Protein AF-A0A6D2HJF3-F1 (afdb_monomer_lite)

Organism: NCBI:txid1685480

Radius of gyration: 21.4 Å; chains: 1; bounding box: 58×25×59 Å

InterPro domains:
  IPR001810 F-box domain [PF00646] (13-53)
  IPR001810 F-box domain [PS50181] (10-56)
  IPR001810 F-box domain [SM00256] (16-56)
  IPR036047 F-box-like domain superfamily [SSF81383] (12-69)

Secondary structure (DSSP, 8-state):
-----------TTTTS-HHHHHHHHHHS-HHHHHHHHHH-HHHHHHHT-HHHHHHHHHHHHHS--EEEEEE--S-----S---EEEEEE-S--

pLDDT: mean 72.22, std 14.91, range [36.28, 89.94]

Foldseek 3Di:
DDPPDDPDDPDCVVVDDPVVLLVVLLLADPVVLVVQLVVDPVSVVSCPDPVSVVSSVVVVVVQDFDWDWDWDPDDDDDDPDGDIDTDGDRVRD

Structure (mmCIF, N/CA/C/O backbone):
data_AF-A0A6D2HJF3-F1
#
_entry.id   AF-A0A6D2HJF3-F1
#
loop_
_atom_site.group_PDB
_atom_site.id
_atom_site.type_symbol
_atom_site.label_atom_id
_atom_site.label_alt_id
_atom_site.label_comp_id
_atom_site.label_asym_id
_atom_site.label_entity_id
_atom_site.label_seq_id
_atom_site.pdbx_PDB_ins_code
_atom_site.Cartn_x
_atom_site.Cartn_y
_atom_site.Cartn_z
_atom_site.occupancy
_atom_site.B_iso_or_equiv
_atom_site.auth_seq_id
_atom_site.auth_comp_id
_atom_site.auth_asym_id
_atom_site.auth_atom_id
_atom_site.pdbx_PDB_model_num
ATOM 1 N N . MET A 1 1 ? -8.146 1.189 34.990 1.00 41.66 1 MET A N 1
ATOM 2 C CA . MET A 1 1 ? -7.895 2.119 33.863 1.00 41.66 1 MET A CA 1
ATOM 3 C C . MET A 1 1 ? -9.051 2.047 32.873 1.00 41.66 1 MET A C 1
ATOM 5 O O . MET A 1 1 ? -9.103 1.138 32.054 1.00 41.66 1 MET A O 1
ATOM 9 N N . LYS A 1 2 ? -10.029 2.952 32.985 1.00 36.28 2 LYS A N 1
ATOM 10 C CA . LYS A 1 2 ? -11.140 3.032 32.031 1.00 36.28 2 LYS A CA 1
ATOM 11 C C . LYS A 1 2 ? -10.680 3.865 30.841 1.00 36.28 2 LYS A C 1
ATOM 13 O O . LYS A 1 2 ? -10.346 5.032 31.012 1.00 36.28 2 LYS A O 1
ATOM 18 N N . ARG A 1 3 ? -10.611 3.262 29.651 1.00 41.97 3 ARG A N 1
ATOM 19 C CA . ARG A 1 3 ? -10.391 4.012 28.409 1.00 41.97 3 ARG A CA 1
ATOM 20 C C . ARG A 1 3 ? -11.646 4.847 28.171 1.00 41.97 3 ARG A C 1
ATOM 22 O O . ARG A 1 3 ? -12.641 4.339 27.666 1.00 41.97 3 ARG A O 1
ATOM 29 N N . LYS A 1 4 ? -11.594 6.091 28.647 1.00 37.00 4 LYS A N 1
ATOM 30 C CA . LYS A 1 4 ? -12.571 7.145 28.392 1.00 37.00 4 LYS A CA 1
ATOM 31 C C . LYS A 1 4 ? -12.680 7.261 26.873 1.00 37.00 4 LYS A C 1
ATOM 33 O O . LYS A 1 4 ? -11.685 7.548 26.210 1.00 37.00 4 LYS A O 1
ATOM 38 N N . GLN A 1 5 ? -13.838 6.887 26.336 1.00 50.41 5 GLN A N 1
ATOM 39 C CA . GLN A 1 5 ? -14.159 7.117 24.934 1.00 50.41 5 GLN A CA 1
ATOM 40 C C . GLN A 1 5 ? -14.115 8.626 24.743 1.00 50.41 5 GLN A C 1
ATOM 42 O O . GLN A 1 5 ? -14.732 9.376 25.492 1.00 50.41 5 GLN A O 1
ATOM 47 N N . GLN A 1 6 ? -13.217 9.041 23.863 1.00 45.81 6 GLN A N 1
ATOM 48 C CA . GLN A 1 6 ? -12.951 10.430 23.577 1.00 45.81 6 GLN A CA 1
ATOM 49 C C . GLN A 1 6 ? -14.020 10.858 22.581 1.00 45.81 6 GLN A C 1
ATOM 51 O O . GLN A 1 6 ? -14.097 10.304 21.485 1.00 45.81 6 GLN A O 1
ATOM 56 N N . ASP A 1 7 ? -14.872 11.780 23.009 1.00 51.41 7 ASP A N 1
ATOM 57 C CA . ASP A 1 7 ? -15.854 12.454 22.175 1.00 51.41 7 ASP A CA 1
ATOM 58 C C . ASP A 1 7 ? -15.106 13.233 21.083 1.00 51.41 7 ASP A C 1
ATOM 60 O O . ASP A 1 7 ? -14.639 14.350 21.291 1.00 51.41 7 ASP A O 1
ATOM 64 N N . THR A 1 8 ? -14.920 12.626 19.916 1.00 46.09 8 THR A N 1
ATOM 65 C CA . THR A 1 8 ? -14.421 13.308 18.719 1.00 46.09 8 THR A CA 1
ATOM 66 C C . THR A 1 8 ? -15.504 13.195 17.673 1.00 46.09 8 THR A C 1
ATOM 68 O O . THR A 1 8 ? -15.699 12.111 17.133 1.00 46.09 8 THR A O 1
ATOM 71 N N . SER A 1 9 ? -16.248 14.291 17.494 1.00 49.97 9 SER A N 1
ATOM 72 C CA . SER A 1 9 ? -17.094 14.602 16.337 1.00 49.97 9 SER A CA 1
ATOM 73 C C . SER A 1 9 ? -17.420 13.397 15.453 1.00 49.97 9 SER A C 1
ATOM 75 O O . SER A 1 9 ? -16.614 13.006 14.610 1.00 49.97 9 SER A O 1
ATOM 77 N N . SER A 1 10 ? -18.629 12.853 15.628 1.00 52.47 10 SER A N 1
ATOM 78 C CA . SER A 1 10 ? -19.309 12.015 14.634 1.00 52.47 10 SER A CA 1
ATOM 79 C C . SER A 1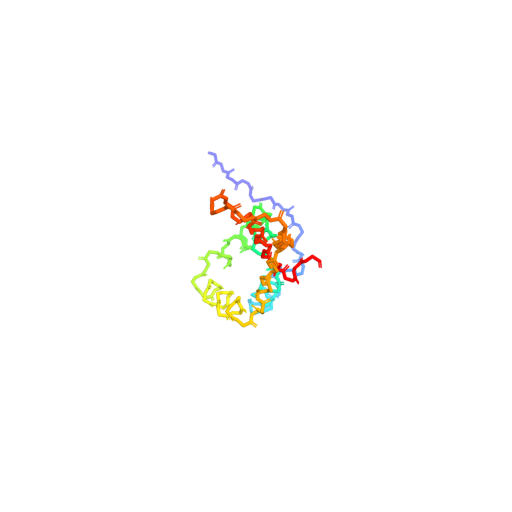 10 ? -19.158 12.686 13.267 1.00 52.47 10 SER A C 1
ATOM 81 O O . SER A 1 10 ? -19.848 13.648 12.931 1.00 52.47 10 SER A O 1
ATOM 83 N N . SER A 1 11 ? -18.124 12.298 12.536 1.00 60.81 11 SER A N 1
ATOM 84 C CA . SER A 1 11 ? -17.683 12.959 11.320 1.00 60.81 11 SER A CA 1
ATOM 85 C C . SER A 1 11 ? -18.058 12.008 10.207 1.00 60.81 11 SER A C 1
ATOM 87 O O . SER A 1 11 ? -17.840 10.805 10.320 1.00 60.81 11 SER A O 1
ATOM 89 N N . LYS A 1 12 ? -18.689 12.548 9.161 1.00 64.81 12 LYS A N 1
ATOM 90 C CA . LYS A 1 12 ? -19.361 11.876 8.026 1.00 64.81 12 LYS A CA 1
ATOM 91 C C . LYS A 1 12 ? -18.713 10.592 7.471 1.00 64.81 12 LYS A C 1
ATOM 93 O O . LYS A 1 12 ? -19.368 9.833 6.760 1.00 64.81 12 LYS A O 1
ATOM 98 N N . LEU A 1 13 ? -17.441 10.353 7.767 1.00 68.00 13 LEU A N 1
ATOM 99 C CA . LEU A 1 13 ? -16.706 9.143 7.438 1.00 68.00 13 LEU A CA 1
ATOM 100 C C . LEU A 1 13 ? -17.253 7.898 8.144 1.00 68.00 13 LEU A C 1
ATOM 102 O O . LEU A 1 13 ? -17.303 6.851 7.509 1.00 68.00 13 LEU A O 1
ATOM 106 N N . ASP A 1 14 ? -17.716 7.976 9.394 1.00 71.31 14 ASP A N 1
ATOM 107 C CA . ASP A 1 14 ? -18.278 6.795 10.070 1.00 71.31 14 ASP A CA 1
ATOM 108 C C . ASP A 1 14 ? -19.603 6.360 9.430 1.00 71.31 14 ASP A C 1
ATOM 110 O O . ASP A 1 14 ? -19.804 5.166 9.203 1.00 71.31 14 ASP A O 1
ATOM 114 N N . SER A 1 15 ? -20.434 7.324 9.016 1.00 80.50 15 SER A N 1
ATOM 115 C CA . SER A 1 15 ? -21.691 7.093 8.289 1.00 80.50 15 SER A CA 1
ATOM 116 C C . SER A 1 15 ? -21.516 6.643 6.837 1.00 80.50 15 SER A C 1
ATOM 118 O O . SER A 1 15 ? -22.495 6.266 6.197 1.00 80.50 15 SER A O 1
ATOM 120 N N . LEU A 1 16 ? -20.299 6.701 6.289 1.00 83.88 16 LEU A N 1
ATOM 121 C CA . LEU A 1 16 ? -20.055 6.265 4.920 1.00 83.88 16 LEU A CA 1
ATOM 122 C C . LEU A 1 16 ? -20.237 4.730 4.817 1.00 83.88 16 LEU A C 1
ATOM 124 O O . LEU A 1 16 ? -19.766 4.000 5.699 1.00 83.88 16 LEU A O 1
ATOM 128 N N . PRO A 1 17 ? -20.876 4.219 3.750 1.00 86.31 17 PRO A N 1
ATOM 129 C CA . PRO A 1 17 ? -20.921 2.793 3.450 1.00 86.31 17 PRO A CA 1
ATOM 130 C C . PRO A 1 17 ? -19.533 2.147 3.461 1.00 86.31 17 PRO A C 1
ATOM 132 O O . PRO A 1 17 ? -18.533 2.777 3.106 1.00 86.31 17 PRO A O 1
ATOM 135 N N . HIS A 1 18 ? -19.476 0.876 3.858 1.00 84.31 18 HIS A N 1
ATOM 136 C CA . HIS A 1 18 ? -18.225 0.119 3.934 1.00 84.31 18 HIS A CA 1
ATOM 137 C C . HIS A 1 18 ? -17.506 0.045 2.579 1.00 84.31 18 HIS A C 1
ATOM 139 O O . HIS A 1 18 ? -16.295 0.248 2.519 1.00 84.31 18 HIS A O 1
ATOM 145 N N . ASP A 1 19 ? -18.261 -0.135 1.498 1.00 85.62 19 ASP A N 1
ATOM 146 C CA . ASP A 1 19 ? -17.724 -0.276 0.141 1.00 85.62 19 ASP A CA 1
ATOM 147 C C . ASP A 1 19 ? -16.997 0.989 -0.323 1.00 85.62 19 ASP A C 1
ATOM 149 O O . ASP A 1 19 ? -15.890 0.929 -0.849 1.00 85.62 19 ASP A O 1
ATOM 153 N N . LEU A 1 20 ? -17.553 2.166 -0.022 1.00 87.19 20 LEU A N 1
ATOM 154 C CA . LEU A 1 20 ? -16.911 3.435 -0.364 1.00 87.19 20 LEU A CA 1
ATOM 155 C C . LEU A 1 20 ? -15.626 3.661 0.442 1.00 87.19 20 LEU A C 1
ATOM 157 O O . LEU A 1 20 ? -14.666 4.232 -0.071 1.00 87.19 20 LEU A O 1
ATOM 161 N N . LYS A 1 21 ? -15.565 3.185 1.692 1.00 87.31 21 LYS A N 1
ATOM 162 C CA . LYS A 1 21 ? -14.327 3.220 2.489 1.00 87.31 21 LYS A CA 1
ATOM 163 C C . LYS A 1 21 ? -13.249 2.335 1.857 1.00 87.31 21 LYS A C 1
ATOM 165 O O . LYS A 1 21 ? -12.092 2.750 1.795 1.00 87.31 21 LYS A O 1
ATOM 170 N N . LEU A 1 22 ? -13.622 1.144 1.385 1.00 86.94 22 LEU A N 1
ATOM 171 C CA . LEU A 1 22 ? -12.718 0.231 0.684 1.00 86.94 22 LEU A CA 1
ATOM 172 C C . LEU A 1 22 ? -12.195 0.849 -0.614 1.00 86.94 22 LEU A C 1
ATOM 174 O O . LEU A 1 22 ? -10.987 0.840 -0.838 1.00 86.94 22 LEU A O 1
ATOM 178 N N . ASP A 1 23 ? -13.068 1.447 -1.421 1.00 85.69 23 ASP A N 1
ATOM 179 C CA . ASP A 1 23 ? -12.692 2.085 -2.685 1.00 85.69 23 ASP A CA 1
ATOM 180 C C . ASP A 1 23 ? -11.741 3.269 -2.500 1.00 85.69 23 ASP A C 1
ATOM 182 O O . ASP A 1 23 ? -10.784 3.421 -3.263 1.00 85.69 23 ASP A O 1
ATOM 186 N N . ILE A 1 24 ? -11.954 4.089 -1.465 1.00 88.31 24 ILE A N 1
ATOM 187 C CA . ILE A 1 24 ? -11.034 5.181 -1.121 1.00 88.31 24 ILE A CA 1
ATOM 188 C C . ILE A 1 24 ? -9.651 4.614 -0.793 1.00 88.31 24 ILE A C 1
ATOM 190 O O . ILE A 1 24 ? -8.653 5.082 -1.337 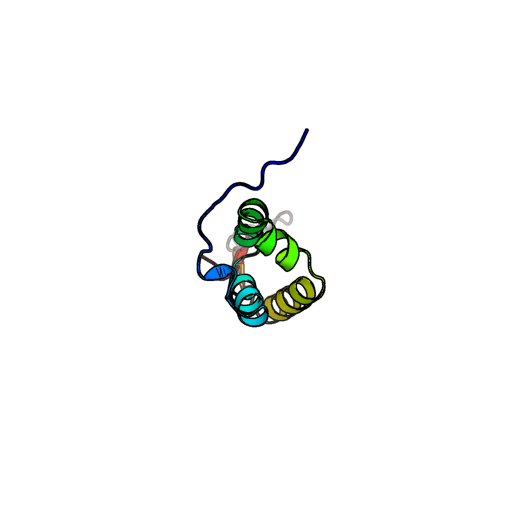1.00 88.31 24 ILE A O 1
ATOM 194 N N . LEU A 1 25 ? -9.579 3.588 0.060 1.00 87.50 25 LEU A N 1
ATOM 195 C CA . LEU A 1 25 ? -8.307 2.967 0.427 1.00 87.50 25 LEU A CA 1
ATOM 196 C C . LEU A 1 25 ? -7.639 2.255 -0.760 1.00 87.50 25 LEU A C 1
ATOM 198 O O . LEU A 1 25 ? -6.425 2.344 -0.907 1.00 87.50 25 LEU A O 1
ATOM 202 N N . ASN A 1 26 ? -8.405 1.597 -1.634 1.00 85.19 26 ASN A N 1
ATOM 203 C CA . ASN A 1 26 ? -7.883 0.891 -2.810 1.00 85.19 26 ASN A CA 1
ATOM 204 C C . ASN A 1 26 ? -7.214 1.837 -3.818 1.00 85.19 26 ASN A C 1
ATOM 206 O O . ASN A 1 26 ? -6.344 1.419 -4.583 1.00 85.19 26 ASN A O 1
ATOM 210 N N . ARG A 1 27 ? -7.597 3.118 -3.834 1.00 83.62 27 ARG A N 1
ATOM 211 C CA . ARG A 1 27 ? -6.985 4.136 -4.698 1.00 83.62 27 ARG A CA 1
ATOM 212 C C . ARG A 1 27 ? -5.651 4.656 -4.171 1.00 83.62 27 ARG A C 1
ATOM 214 O O . ARG A 1 27 ? -4.894 5.219 -4.951 1.00 83.62 27 ARG A O 1
ATOM 221 N N . LEU A 1 28 ? -5.350 4.464 -2.890 1.00 84.44 28 LEU A N 1
ATOM 222 C CA . LEU A 1 28 ? -4.153 5.019 -2.263 1.00 84.44 28 LEU A CA 1
ATOM 223 C C . LEU A 1 28 ? -2.922 4.116 -2.441 1.00 84.44 28 LEU A C 1
ATOM 225 O O . LEU A 1 28 ? -3.059 2.893 -2.438 1.00 84.44 28 LEU A O 1
ATOM 229 N N . PRO A 1 29 ? -1.709 4.698 -2.476 1.00 79.25 29 PRO A N 1
ATOM 230 C CA . PRO A 1 29 ? -0.473 3.933 -2.405 1.00 79.25 29 PRO A CA 1
ATOM 231 C C . PRO A 1 29 ? -0.315 3.157 -1.115 1.00 79.25 29 PRO A C 1
ATOM 233 O O . PRO A 1 29 ? -0.702 3.609 -0.033 1.00 79.25 29 PRO A O 1
ATOM 236 N N . ALA A 1 30 ? 0.380 2.022 -1.217 1.00 81.62 30 ALA A N 1
ATOM 237 C CA . ALA A 1 30 ? 0.736 1.182 -0.074 1.00 81.62 30 ALA A CA 1
ATOM 238 C C . ALA A 1 30 ? 1.463 1.985 1.019 1.00 81.62 30 ALA A C 1
ATOM 240 O O . ALA A 1 30 ? 1.210 1.807 2.214 1.00 81.62 30 ALA A O 1
ATOM 241 N N . LYS A 1 31 ? 2.319 2.932 0.609 1.00 82.00 31 LYS A N 1
ATOM 242 C CA . LYS A 1 31 ? 3.024 3.838 1.520 1.00 82.00 31 LYS A CA 1
ATOM 243 C C . LYS A 1 31 ? 2.048 4.714 2.307 1.00 82.00 31 LYS A C 1
ATOM 245 O O . LYS A 1 31 ? 2.134 4.768 3.532 1.00 82.00 31 LYS A O 1
ATOM 250 N N . SER A 1 32 ? 1.075 5.323 1.636 1.00 85.38 32 SER A N 1
ATOM 251 C CA . SER A 1 32 ? 0.044 6.139 2.283 1.00 85.38 32 SER A CA 1
ATOM 252 C C . SER A 1 32 ? -0.861 5.304 3.186 1.00 85.38 32 SER A C 1
ATOM 254 O O . SER A 1 32 ? -1.120 5.703 4.321 1.00 85.38 32 SER A O 1
ATOM 256 N N . LEU A 1 33 ? -1.273 4.109 2.755 1.00 86.62 33 LEU A N 1
ATOM 257 C CA . LEU A 1 33 ? -2.088 3.185 3.554 1.00 86.62 33 LEU A CA 1
ATOM 258 C C . LEU A 1 33 ? -1.452 2.851 4.908 1.00 86.62 33 LEU A C 1
ATOM 260 O O . LEU A 1 33 ? -2.152 2.771 5.921 1.00 86.62 33 LEU A O 1
ATOM 264 N N . SER A 1 34 ? -0.125 2.719 4.953 1.00 85.25 34 SER A N 1
ATOM 265 C CA . SER A 1 34 ? 0.591 2.478 6.207 1.00 85.25 34 SER A CA 1
ATOM 266 C C . SER A 1 34 ? 0.384 3.599 7.237 1.00 85.25 34 SER A C 1
ATOM 268 O O . SER A 1 34 ? 0.218 3.303 8.422 1.00 85.25 34 SER A O 1
ATOM 270 N N . ASN A 1 35 ? 0.278 4.854 6.783 1.00 88.31 35 ASN A N 1
ATOM 271 C CA . ASN A 1 35 ? -0.019 6.009 7.628 1.00 88.31 35 ASN A CA 1
ATOM 272 C C . ASN A 1 35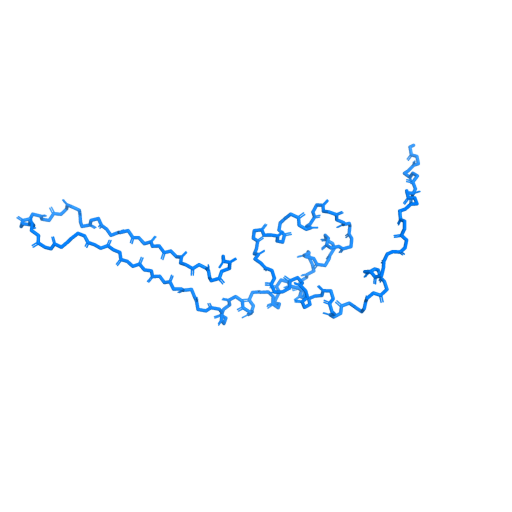 ? -1.491 6.009 8.071 1.00 88.31 35 ASN A C 1
ATOM 274 O O . ASN A 1 35 ? -1.769 6.186 9.256 1.00 88.31 35 ASN A O 1
ATOM 278 N N . PHE A 1 36 ? -2.439 5.722 7.167 1.00 85.06 36 PHE A N 1
ATOM 279 C CA . PHE A 1 36 ? -3.880 5.664 7.486 1.00 85.06 36 PHE A CA 1
ATOM 280 C C . PHE A 1 36 ? -4.222 4.624 8.557 1.00 85.06 36 PHE A C 1
ATOM 282 O O . PHE A 1 36 ? -5.131 4.833 9.366 1.00 85.06 36 PHE A O 1
ATOM 289 N N . ARG A 1 37 ? -3.454 3.533 8.628 1.00 86.94 37 ARG A N 1
ATOM 290 C CA . ARG A 1 37 ? -3.584 2.515 9.678 1.00 86.94 37 ARG A CA 1
ATOM 291 C C . ARG A 1 37 ? -3.380 3.076 11.091 1.00 86.94 37 ARG A C 1
ATOM 293 O O . ARG A 1 37 ? -3.934 2.511 12.035 1.00 86.94 37 ARG A O 1
ATOM 300 N N . CYS A 1 38 ? -2.612 4.153 11.241 1.00 85.88 38 CYS A N 1
ATOM 301 C CA . CYS A 1 38 ? -2.323 4.795 12.525 1.00 85.88 38 CYS A CA 1
ATOM 302 C C . CYS A 1 38 ? -3.286 5.947 12.860 1.00 85.88 38 CYS A C 1
ATOM 304 O O . CYS A 1 38 ? -3.345 6.363 14.012 1.00 85.88 38 CYS A O 1
ATOM 306 N N . VAL A 1 39 ? -4.058 6.444 11.884 1.00 84.06 39 VAL A N 1
ATOM 307 C CA . VAL A 1 39 ? -4.939 7.617 12.050 1.00 84.06 39 VAL A CA 1
ATOM 308 C C . VAL A 1 39 ? -6.270 7.259 12.715 1.00 84.06 39 VAL A C 1
ATOM 310 O O . VAL A 1 39 ? -6.790 8.031 13.513 1.00 84.06 39 VAL A O 1
ATOM 313 N N . SER A 1 40 ? -6.843 6.090 12.412 1.00 83.56 40 SER A N 1
ATOM 314 C CA . SER A 1 40 ? -8.114 5.653 13.006 1.00 83.56 40 SER A CA 1
ATOM 315 C C . SER A 1 40 ? -8.177 4.143 13.177 1.00 83.56 40 SER A C 1
ATOM 317 O O . SER A 1 40 ? -7.706 3.380 12.333 1.00 83.56 40 SER A O 1
ATOM 319 N N . LYS A 1 41 ? -8.857 3.701 14.241 1.00 84.62 41 LYS A N 1
ATOM 320 C CA . LYS A 1 41 ? -9.182 2.285 14.458 1.00 84.62 41 LYS A CA 1
ATOM 321 C C . LYS A 1 41 ? -10.051 1.720 13.336 1.00 84.62 41 LYS A C 1
ATOM 323 O O . LYS A 1 41 ? -9.854 0.562 12.977 1.00 84.62 41 LYS A O 1
ATOM 328 N N . MET A 1 42 ? -10.958 2.522 12.765 1.00 86.38 42 MET A N 1
ATOM 329 C CA . MET A 1 42 ? -11.811 2.085 11.656 1.00 86.38 42 MET A CA 1
ATOM 330 C C . MET A 1 42 ? -10.963 1.764 10.423 1.00 86.38 42 MET A C 1
ATOM 332 O O . MET A 1 42 ? -10.983 0.631 9.950 1.00 86.38 42 MET A O 1
ATOM 336 N N . TRP A 1 43 ? -10.149 2.717 9.959 1.00 88.62 43 TRP A N 1
ATOM 337 C CA . TRP A 1 43 ? -9.239 2.508 8.827 1.00 88.62 43 TRP A CA 1
ATOM 338 C C . TRP A 1 43 ? -8.265 1.357 9.087 1.00 88.62 43 TRP A C 1
ATOM 340 O O . TRP A 1 43 ? -8.078 0.495 8.235 1.00 88.62 43 TRP A O 1
ATOM 350 N N . SER A 1 44 ? -7.719 1.273 10.301 1.00 88.44 44 SER A N 1
ATOM 351 C CA . SER A 1 44 ? -6.854 0.171 10.723 1.00 88.44 44 SER A CA 1
ATOM 352 C C . SER A 1 44 ? -7.524 -1.203 10.627 1.00 88.44 44 SER A C 1
ATOM 354 O O . SER A 1 44 ? -6.854 -2.187 10.313 1.00 88.44 44 SER A O 1
ATOM 356 N N . SER A 1 45 ? -8.825 -1.289 10.914 1.00 89.62 45 SER A N 1
ATOM 357 C CA . SER A 1 45 ? -9.602 -2.525 10.788 1.00 89.62 45 SER A CA 1
ATOM 358 C C . SER A 1 45 ? -9.821 -2.900 9.326 1.00 89.62 45 SER A C 1
ATOM 360 O O . SER A 1 45 ? -9.668 -4.063 8.968 1.00 89.62 45 SER A O 1
ATOM 362 N N . ILE A 1 46 ? -10.141 -1.920 8.478 1.00 89.62 46 ILE A N 1
ATOM 363 C CA . ILE A 1 46 ? -10.405 -2.144 7.052 1.00 89.62 46 ILE A CA 1
ATOM 364 C C . ILE A 1 46 ? -9.125 -2.575 6.330 1.00 89.62 46 ILE A C 1
ATOM 366 O O . ILE A 1 46 ? -9.131 -3.576 5.629 1.00 89.62 46 ILE A O 1
ATOM 370 N N . ILE A 1 47 ? -8.003 -1.894 6.577 1.00 89.31 47 ILE A N 1
ATOM 371 C CA . ILE A 1 47 ? -6.706 -2.199 5.949 1.00 89.31 47 ILE A CA 1
ATOM 372 C C . ILE A 1 47 ? -6.207 -3.607 6.314 1.00 89.31 47 ILE A C 1
ATOM 374 O O . ILE A 1 47 ? -5.494 -4.238 5.540 1.00 89.31 47 ILE A O 1
ATOM 378 N N . ARG A 1 48 ? -6.571 -4.113 7.499 1.00 88.50 48 ARG A N 1
ATOM 379 C CA . ARG A 1 48 ? -6.236 -5.475 7.946 1.00 88.50 48 ARG A CA 1
ATOM 380 C C . ARG A 1 48 ? -7.230 -6.538 7.471 1.00 88.50 48 ARG A C 1
ATOM 382 O O . ARG A 1 48 ? -6.985 -7.718 7.704 1.00 88.50 48 ARG A O 1
ATOM 389 N N . SER A 1 49 ? -8.335 -6.141 6.841 1.00 89.94 49 SER A N 1
ATOM 390 C CA . SER A 1 49 ? -9.341 -7.073 6.340 1.00 89.94 49 SER A CA 1
ATOM 391 C C . SER A 1 49 ? -8.789 -7.885 5.162 1.00 89.94 49 SER A C 1
ATOM 393 O O . SER A 1 49 ? -8.183 -7.302 4.259 1.00 89.94 49 SER A O 1
ATOM 395 N N . PRO A 1 50 ? -9.024 -9.210 5.113 1.00 87.06 50 PRO A N 1
ATOM 396 C CA . PRO A 1 50 ? -8.609 -10.035 3.980 1.00 87.06 50 PRO A CA 1
ATOM 397 C C . PRO A 1 50 ? -9.255 -9.587 2.663 1.00 87.06 50 PRO A C 1
ATOM 399 O O . PRO A 1 50 ? -8.611 -9.663 1.620 1.00 87.06 50 PRO A O 1
ATOM 402 N N . GLU A 1 51 ? -10.483 -9.068 2.711 1.00 87.00 51 GLU A N 1
ATOM 403 C CA . GLU A 1 51 ? -11.191 -8.558 1.531 1.00 87.00 51 GLU A CA 1
ATOM 404 C C . GLU A 1 51 ? -10.464 -7.358 0.917 1.00 87.00 51 GLU A C 1
ATOM 406 O O . GLU A 1 51 ? -10.223 -7.327 -0.289 1.00 87.00 51 GLU A O 1
ATOM 411 N N . PHE A 1 52 ? -10.003 -6.429 1.760 1.00 87.44 52 PHE A N 1
ATOM 412 C CA . PHE A 1 52 ? -9.208 -5.287 1.316 1.00 87.44 52 PHE A CA 1
ATOM 413 C C . PHE A 1 52 ? -7.864 -5.723 0.728 1.00 87.44 52 PHE A C 1
ATOM 415 O O . PHE A 1 52 ? -7.455 -5.245 -0.326 1.00 87.44 52 PHE A O 1
ATOM 422 N N . VAL A 1 53 ? -7.167 -6.653 1.385 1.00 85.62 53 VAL A N 1
ATOM 423 C CA . VAL A 1 53 ? -5.868 -7.146 0.900 1.00 85.62 53 VAL A CA 1
ATOM 424 C C . VAL A 1 53 ? -6.016 -7.815 -0.469 1.00 85.62 53 VAL A C 1
ATOM 426 O O . VAL A 1 53 ? -5.193 -7.579 -1.354 1.00 85.62 53 VAL A O 1
ATOM 429 N N .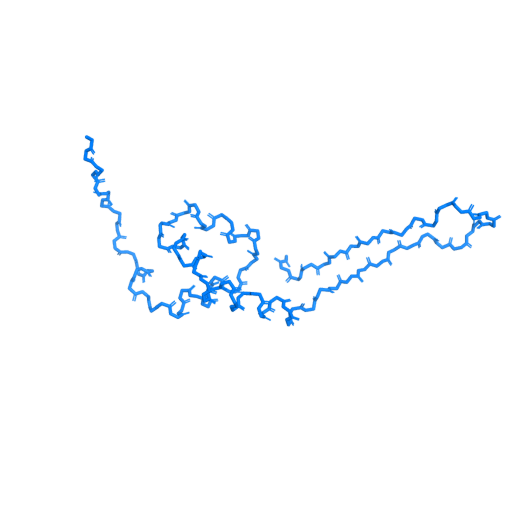 ARG A 1 54 ? -7.081 -8.599 -0.675 1.00 85.88 54 ARG A N 1
ATOM 430 C CA . ARG A 1 54 ? -7.391 -9.228 -1.967 1.00 85.88 54 ARG A CA 1
ATOM 431 C C . ARG A 1 54 ? -7.694 -8.192 -3.046 1.00 85.88 54 ARG A C 1
ATOM 433 O O . ARG A 1 54 ? -7.097 -8.267 -4.119 1.00 85.88 54 ARG A O 1
ATOM 440 N N . SER A 1 55 ? -8.567 -7.220 -2.769 1.00 83.38 55 SER A N 1
ATOM 441 C CA . SER A 1 55 ? -8.911 -6.173 -3.740 1.00 83.38 55 SER A CA 1
ATOM 442 C C . SER A 1 55 ? -7.702 -5.312 -4.096 1.00 83.38 55 SER A C 1
ATOM 444 O O . SER A 1 55 ? -7.444 -5.057 -5.272 1.00 83.38 55 SER A O 1
ATOM 446 N N . PHE A 1 56 ? -6.914 -4.927 -3.092 1.00 83.56 56 PHE A N 1
ATOM 447 C CA . PHE A 1 56 ? -5.723 -4.105 -3.261 1.00 83.56 56 PHE A CA 1
ATOM 448 C C . PHE A 1 56 ? -4.650 -4.829 -4.080 1.00 83.56 56 PHE A C 1
ATOM 450 O O . PHE A 1 56 ? -4.077 -4.258 -5.009 1.00 83.56 56 PHE A O 1
ATOM 457 N N . PHE A 1 57 ? -4.412 -6.112 -3.791 1.00 78.00 57 PHE A N 1
ATOM 458 C CA . PHE A 1 57 ? -3.454 -6.921 -4.540 1.00 78.00 57 PHE A CA 1
ATOM 459 C C . PHE A 1 57 ? -3.912 -7.160 -5.984 1.00 78.00 57 PHE A C 1
ATOM 461 O O . PHE A 1 57 ? -3.123 -6.967 -6.911 1.00 78.00 57 PHE A O 1
ATOM 468 N N . SER A 1 58 ? -5.190 -7.489 -6.196 1.00 78.50 58 SER A N 1
ATOM 469 C CA . SER A 1 58 ? -5.768 -7.633 -7.537 1.00 78.50 58 SER A CA 1
ATOM 470 C C . SER A 1 58 ? -5.597 -6.356 -8.361 1.00 78.50 58 SER A C 1
ATOM 472 O O . SER A 1 58 ? -5.172 -6.417 -9.513 1.00 78.50 58 SER A O 1
ATOM 474 N N . LEU A 1 59 ? -5.855 -5.191 -7.759 1.00 71.06 59 LEU A N 1
ATOM 475 C CA . LEU A 1 59 ? -5.678 -3.907 -8.428 1.00 71.06 59 LEU A CA 1
ATOM 476 C C . LEU A 1 59 ? -4.199 -3.616 -8.716 1.00 71.06 59 LEU A C 1
ATOM 478 O O . LEU A 1 59 ? -3.865 -3.139 -9.799 1.00 71.06 59 LEU A O 1
ATOM 482 N N . SER A 1 60 ? -3.295 -3.948 -7.792 1.00 66.75 60 SER A N 1
ATOM 483 C CA . SER A 1 60 ? -1.850 -3.787 -8.000 1.00 66.75 60 SER A CA 1
ATOM 484 C C . SER A 1 60 ? -1.303 -4.651 -9.139 1.00 66.75 60 SER A C 1
ATOM 486 O O . SER A 1 60 ? -0.370 -4.230 -9.815 1.00 66.75 60 SER A O 1
ATOM 488 N N . SER A 1 61 ? -1.915 -5.811 -9.408 1.00 62.72 61 SER A N 1
ATOM 489 C CA . SER A 1 61 ? -1.566 -6.652 -10.558 1.00 62.72 61 SER A CA 1
ATOM 490 C C . SER A 1 61 ? -1.987 -6.027 -11.890 1.00 62.72 61 SER A C 1
ATOM 492 O O . SER A 1 61 ? -1.361 -6.298 -12.910 1.00 62.72 61 SER A O 1
ATOM 494 N N . THR A 1 62 ? -3.034 -5.197 -11.891 1.00 60.94 62 THR A N 1
ATOM 495 C CA . THR A 1 62 ? -3.490 -4.445 -13.074 1.00 60.94 62 THR A CA 1
ATOM 496 C C . THR A 1 62 ? -2.824 -3.080 -13.231 1.00 60.94 62 THR A C 1
ATOM 498 O O . THR A 1 62 ? -2.973 -2.447 -14.274 1.00 60.94 62 THR A O 1
ATOM 501 N N . ARG A 1 63 ? -2.082 -2.604 -12.223 1.00 64.19 63 ARG A N 1
ATOM 502 C CA . ARG A 1 63 ? -1.320 -1.357 -12.329 1.00 64.19 63 ARG A CA 1
ATOM 503 C C . ARG A 1 63 ? -0.010 -1.642 -13.069 1.00 64.19 63 ARG A C 1
ATOM 505 O O . ARG A 1 63 ? 0.798 -2.425 -12.565 1.00 64.19 63 ARG A O 1
ATOM 512 N N . PRO A 1 64 ? 0.233 -1.035 -14.243 1.00 62.41 64 PRO A N 1
ATOM 513 C CA . PRO A 1 64 ? 1.485 -1.236 -14.956 1.00 62.41 64 PRO A CA 1
ATOM 514 C C . PRO A 1 64 ? 2.631 -0.672 -14.111 1.00 62.41 64 PRO A C 1
ATOM 516 O O . PRO A 1 64 ? 2.751 0.537 -13.928 1.00 62.41 64 PRO A O 1
ATOM 519 N N . ARG A 1 65 ? 3.470 -1.560 -13.570 1.00 66.62 65 ARG A N 1
ATOM 520 C CA . ARG A 1 65 ? 4.756 -1.178 -12.982 1.00 66.62 65 ARG A CA 1
ATOM 521 C C . ARG A 1 65 ? 5.723 -0.978 -14.135 1.00 66.62 65 ARG A C 1
ATOM 523 O O . ARG A 1 65 ? 6.153 -1.952 -14.750 1.00 66.62 65 ARG A O 1
ATOM 530 N N . LEU A 1 66 ? 6.014 0.275 -14.465 1.00 70.25 66 LEU A N 1
ATOM 531 C CA . LEU A 1 66 ? 7.010 0.580 -15.482 1.00 70.25 66 LEU A CA 1
ATOM 532 C C . LEU A 1 66 ? 8.389 0.352 -14.867 1.00 70.25 66 LEU A C 1
ATOM 534 O O . LEU A 1 66 ? 8.753 1.006 -13.893 1.00 70.25 66 LEU A O 1
ATOM 538 N N . ILE A 1 67 ? 9.144 -0.595 -15.420 1.00 73.25 67 ILE A N 1
ATOM 539 C CA . ILE A 1 67 ? 10.550 -0.790 -15.065 1.00 73.25 67 ILE A CA 1
ATOM 540 C C . ILE A 1 67 ? 11.379 -0.070 -16.124 1.00 73.25 67 ILE A C 1
ATOM 542 O O . ILE A 1 67 ? 11.364 -0.452 -17.292 1.00 73.25 67 ILE A O 1
ATOM 546 N N . VAL A 1 68 ? 12.091 0.976 -15.718 1.00 73.06 68 VAL A N 1
ATOM 547 C CA . VAL A 1 68 ? 13.053 1.684 -16.566 1.00 73.06 68 VAL A CA 1
ATOM 548 C C . VAL A 1 68 ? 14.444 1.164 -16.227 1.00 73.06 68 VAL A C 1
ATOM 550 O O . VAL A 1 68 ? 14.873 1.251 -1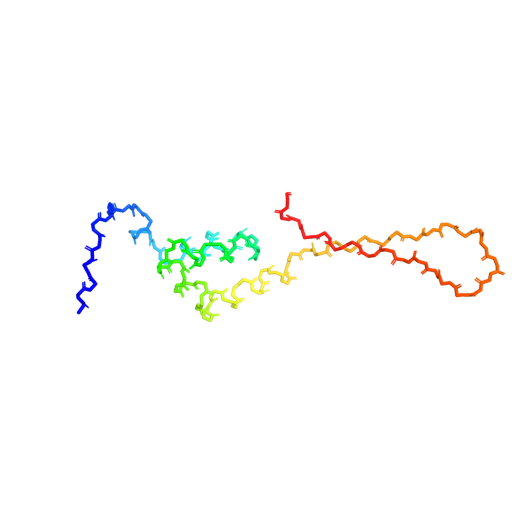5.078 1.00 73.06 68 VAL A O 1
ATOM 553 N N . ALA A 1 69 ? 15.138 0.615 -17.222 1.00 77.56 69 ALA A N 1
ATOM 554 C CA . ALA A 1 69 ? 16.525 0.183 -17.099 1.00 77.56 69 ALA A CA 1
ATOM 555 C C . ALA A 1 69 ? 17.433 1.176 -17.834 1.00 77.56 69 ALA A C 1
ATOM 557 O O . ALA A 1 69 ? 17.286 1.371 -19.040 1.00 77.56 69 ALA A O 1
ATOM 558 N N . LEU A 1 70 ? 18.363 1.805 -17.114 1.00 76.50 70 LEU A N 1
ATOM 559 C CA . LEU A 1 70 ? 19.409 2.642 -17.705 1.00 76.50 70 LEU A CA 1
ATOM 560 C C . LEU A 1 70 ? 20.738 1.890 -17.642 1.00 76.50 70 LEU A C 1
ATOM 562 O O . LEU A 1 70 ? 21.156 1.462 -16.567 1.00 76.50 70 LEU A O 1
ATOM 566 N N . GLY A 1 71 ? 21.384 1.725 -18.797 1.00 74.88 71 GLY A N 1
ATOM 567 C CA . GLY A 1 71 ? 22.711 1.128 -18.924 1.00 74.88 71 GLY A CA 1
ATOM 568 C C . GLY A 1 71 ? 23.672 2.101 -19.597 1.00 74.88 71 GLY A C 1
ATOM 569 O O . GLY A 1 71 ? 23.298 2.798 -20.542 1.00 74.88 71 GLY A O 1
ATOM 570 N N . ASN A 1 72 ? 24.913 2.151 -19.117 1.00 67.75 72 ASN A N 1
ATOM 571 C CA . ASN A 1 72 ? 25.946 2.985 -19.724 1.00 67.75 72 ASN A CA 1
ATOM 572 C C . ASN A 1 72 ? 26.280 2.445 -21.127 1.00 67.75 72 ASN A C 1
ATOM 574 O O . ASN A 1 72 ? 26.606 1.267 -21.290 1.00 67.75 72 ASN A O 1
ATOM 578 N N . GLY A 1 73 ? 26.149 3.305 -22.142 1.00 60.53 73 GLY A N 1
ATOM 579 C CA . GLY A 1 73 ? 26.391 2.971 -23.544 1.00 60.53 73 GLY A CA 1
ATOM 580 C C . GLY A 1 73 ? 27.785 2.388 -23.779 1.00 60.53 73 GLY A C 1
ATOM 581 O O . GLY A 1 73 ? 28.768 2.806 -23.172 1.00 60.53 73 GLY A O 1
ATOM 582 N N . ILE A 1 74 ? 27.827 1.397 -24.667 1.00 60.69 74 ILE A N 1
ATOM 583 C CA . ILE A 1 74 ? 28.957 0.532 -25.013 1.00 60.69 74 ILE A CA 1
ATOM 584 C C . ILE A 1 74 ? 30.213 1.343 -25.379 1.00 60.69 74 ILE A C 1
ATOM 586 O O . ILE A 1 74 ? 30.440 1.657 -26.541 1.00 60.69 74 ILE A O 1
ATOM 590 N N . TYR A 1 75 ? 31.071 1.615 -24.397 1.00 56.53 75 TYR A N 1
ATOM 591 C CA . TYR A 1 75 ? 32.481 1.948 -24.612 1.00 56.53 75 TYR A CA 1
ATOM 592 C C . TYR A 1 75 ? 33.360 1.303 -23.540 1.00 56.53 75 TYR A C 1
ATOM 594 O O . TYR A 1 75 ? 34.173 1.974 -22.916 1.00 56.53 75 TYR A O 1
ATOM 602 N N . ASN A 1 76 ? 33.234 -0.005 -23.305 1.00 52.22 76 ASN A N 1
ATOM 603 C CA . ASN A 1 76 ? 34.437 -0.750 -22.948 1.00 52.22 76 ASN A CA 1
ATOM 604 C C . ASN A 1 76 ? 34.332 -2.242 -23.242 1.00 52.22 76 ASN A C 1
ATOM 606 O O . ASN A 1 76 ? 33.318 -2.889 -22.990 1.00 52.22 76 ASN A O 1
ATOM 610 N N . ARG A 1 77 ? 35.414 -2.765 -23.812 1.00 54.59 77 ARG A N 1
ATOM 611 C CA . ARG A 1 77 ? 35.615 -4.164 -24.175 1.00 54.59 77 ARG A CA 1
ATOM 612 C C . ARG A 1 77 ? 36.309 -4.855 -22.999 1.00 54.59 77 ARG A C 1
ATOM 614 O O . ARG A 1 77 ? 37.473 -5.223 -23.097 1.00 54.59 77 ARG A O 1
ATOM 621 N N . SER A 1 78 ? 35.594 -4.997 -21.893 1.00 59.44 78 SER A N 1
ATOM 622 C CA . SER A 1 78 ? 36.016 -5.788 -20.736 1.00 59.44 78 SER A CA 1
ATOM 623 C C . SER A 1 78 ? 34.766 -6.188 -19.964 1.00 59.44 78 SER A C 1
ATOM 625 O O . SER A 1 78 ? 34.030 -5.350 -19.453 1.00 59.44 78 SER A O 1
ATOM 627 N N . THR A 1 79 ? 34.482 -7.484 -19.989 1.00 60.03 79 THR A N 1
ATOM 628 C CA . THR A 1 79 ? 33.490 -8.162 -19.154 1.00 60.03 79 THR A CA 1
ATOM 629 C C . THR A 1 79 ? 33.695 -7.798 -17.681 1.00 60.03 79 THR A C 1
ATOM 631 O O . THR A 1 79 ? 34.842 -7.720 -17.254 1.00 60.03 79 THR A O 1
ATOM 634 N N . GLU A 1 80 ? 32.583 -7.653 -16.945 1.00 61.31 80 GLU A N 1
ATOM 635 C CA . GLU A 1 80 ? 32.470 -7.338 -15.500 1.00 61.31 80 GLU A CA 1
ATOM 636 C C . GLU A 1 80 ? 32.584 -5.826 -15.205 1.00 61.31 80 GLU A C 1
ATOM 638 O O . GLU A 1 80 ? 33.669 -5.277 -15.145 1.00 61.31 80 GLU A O 1
ATOM 643 N N . GLU A 1 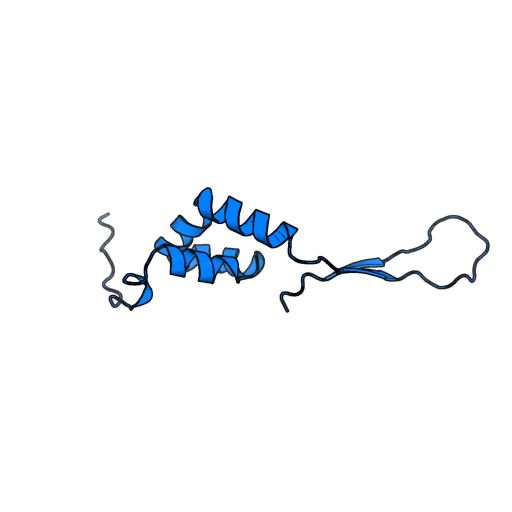81 ? 31.543 -5.000 -15.081 1.00 63.59 81 GLU A N 1
ATOM 644 C CA . GLU A 1 81 ? 30.167 -5.170 -14.622 1.00 63.59 81 GLU A CA 1
ATOM 645 C C . GLU A 1 81 ? 29.303 -4.149 -15.385 1.00 63.59 81 GLU A C 1
ATOM 647 O O . GLU A 1 81 ? 29.461 -2.935 -15.225 1.00 63.59 81 GLU A O 1
ATOM 652 N N . GLN A 1 82 ? 28.399 -4.600 -16.259 1.00 62.97 82 GLN A N 1
ATOM 653 C CA . GLN A 1 82 ? 27.476 -3.668 -16.903 1.00 62.97 82 GLN A CA 1
ATOM 654 C C . GLN A 1 82 ? 26.498 -3.166 -15.833 1.00 62.97 82 GLN A C 1
ATOM 656 O O . GLN A 1 82 ? 25.580 -3.881 -15.436 1.00 62.97 82 GLN A O 1
ATOM 661 N N . LEU A 1 83 ? 26.732 -1.954 -15.324 1.00 67.50 83 LEU A N 1
ATOM 662 C CA . LEU A 1 83 ? 25.871 -1.332 -14.323 1.00 67.50 83 LEU A CA 1
ATOM 663 C C . LEU A 1 83 ? 24.537 -0.975 -14.976 1.00 67.50 83 LEU A C 1
ATOM 665 O O . LEU A 1 83 ? 24.427 -0.007 -15.731 1.00 67.50 83 LEU A O 1
ATOM 669 N N . VAL A 1 84 ? 23.536 -1.804 -14.699 1.00 73.50 84 VAL A N 1
ATOM 670 C CA . VAL A 1 84 ? 22.149 -1.571 -15.084 1.00 73.50 84 VAL A CA 1
ATOM 671 C C . VAL A 1 84 ? 21.412 -1.056 -13.858 1.00 73.50 84 VAL A C 1
ATOM 673 O O . VAL A 1 84 ? 21.246 -1.770 -12.869 1.00 73.50 84 VAL A O 1
ATOM 676 N N . PHE A 1 85 ? 20.960 0.193 -13.921 1.00 75.56 85 PHE A N 1
ATOM 677 C CA . PHE A 1 85 ? 20.103 0.763 -12.889 1.00 75.56 85 PHE A CA 1
ATOM 678 C C . PHE A 1 85 ? 18.647 0.457 -13.223 1.00 75.56 85 PHE A C 1
ATOM 680 O O . PHE A 1 85 ? 18.144 0.896 -14.258 1.00 75.56 85 PHE A O 1
ATOM 687 N N . PHE A 1 86 ? 17.974 -0.286 -12.344 1.00 72.06 86 PHE A N 1
ATOM 688 C CA . PHE A 1 86 ? 16.547 -0.579 -12.455 1.00 72.06 86 PHE A CA 1
ATOM 689 C C . PHE A 1 86 ? 15.744 0.401 -11.602 1.00 72.06 86 PHE A C 1
ATOM 691 O O . PHE A 1 86 ? 15.832 0.395 -10.375 1.00 72.06 86 PHE A O 1
ATOM 698 N N . PHE A 1 87 ? 14.916 1.210 -12.252 1.00 67.44 87 PHE A N 1
ATOM 699 C CA . PHE A 1 87 ? 13.941 2.070 -11.599 1.00 67.44 87 PHE A CA 1
ATOM 700 C C . PHE A 1 87 ? 12.558 1.453 -11.774 1.00 67.44 87 PHE A C 1
ATOM 702 O O . PHE A 1 87 ? 12.064 1.326 -12.891 1.00 67.44 87 PHE A O 1
ATOM 709 N N . SER A 1 88 ? 11.924 1.060 -10.671 1.00 63.41 88 SER A N 1
ATOM 710 C CA . SER A 1 88 ? 10.513 0.676 -10.682 1.00 63.41 88 SER A CA 1
ATOM 711 C C . SER A 1 88 ? 9.675 1.923 -10.438 1.00 63.41 88 SER A C 1
ATOM 713 O O . SER A 1 88 ? 9.598 2.402 -9.308 1.00 63.41 88 SER A O 1
ATOM 715 N N . PHE A 1 89 ? 9.025 2.431 -11.479 1.00 56.66 89 PHE A N 1
ATOM 716 C CA . PHE A 1 89 ? 8.037 3.491 -11.353 1.00 56.66 89 PHE A CA 1
ATOM 717 C C . PHE A 1 89 ? 6.709 2.861 -10.917 1.00 56.66 89 PHE A C 1
ATOM 719 O O . PHE A 1 89 ? 6.059 2.144 -11.684 1.00 56.66 89 PHE A O 1
ATOM 726 N N . SER A 1 90 ? 6.320 3.091 -9.661 1.00 54.25 90 SER A N 1
ATOM 727 C CA . SER A 1 90 ? 4.914 2.960 -9.273 1.00 54.25 90 SER A CA 1
ATOM 728 C C . SER A 1 90 ? 4.258 4.284 -9.669 1.00 54.25 90 SER A C 1
ATOM 730 O O . SER A 1 90 ? 4.746 5.312 -9.208 1.00 54.25 90 SER A O 1
ATOM 732 N N . PRO A 1 91 ? 3.225 4.312 -10.528 1.00 52.03 91 PRO A N 1
ATOM 733 C CA . PRO A 1 91 ? 2.598 5.549 -11.016 1.00 52.03 91 PRO A CA 1
ATOM 734 C C . PRO A 1 91 ? 1.759 6.269 -9.936 1.00 52.03 91 PRO A C 1
ATOM 736 O O . PRO A 1 91 ? 0.636 6.685 -10.189 1.00 52.03 91 PRO A O 1
ATOM 739 N N . GLU A 1 92 ? 2.266 6.352 -8.706 1.00 52.81 92 GLU A N 1
ATOM 740 C CA . GLU A 1 92 ? 1.558 6.856 -7.524 1.00 52.81 92 GLU A CA 1
ATOM 741 C C . GLU A 1 92 ? 2.106 8.192 -6.995 1.00 52.81 92 GLU A C 1
ATOM 743 O O . GLU A 1 92 ? 1.713 8.593 -5.898 1.00 52.81 92 GLU A O 1
ATOM 748 N N . ASP A 1 93 ? 2.983 8.854 -7.757 1.00 41.16 93 ASP A N 1
ATOM 749 C CA . ASP A 1 93 ? 3.482 10.217 -7.510 1.00 41.16 93 ASP A CA 1
ATOM 750 C C . ASP A 1 93 ? 2.784 11.248 -8.414 1.00 41.16 93 ASP A C 1
ATOM 752 O O . ASP A 1 93 ? 2.607 10.959 -9.623 1.00 41.16 93 ASP A O 1
#

Sequence (93 aa):
MKRKQQDTSSSKLDSLPHDLKLDILNRLPAKSLSNFRCVSKMWSSIIRSPEFVRSFFSLSSTRPRLIVALGNGIYNRSTEEQLVFFFSFSPED